Protein AF-A0A356W410-F1 (afdb_monomer)

Organism: NCBI:txid1280948

Nearest PDB structures (foldseek):
  3tsm-assembly1_B  TM=1.002E+00  e=5.687E-09  Brucella abortus 2308
  3t40-assembly1_A  TM=9.761E-01  e=1.058E-05  Mycobacterium tuberculosis
  6bma-assembly1_B  TM=9.633E-01  e=1.218E-05  Campylobacter jejuni subsp. jejuni NCTC 11168 = ATCC 700819
  3ud6-assembly1_A  TM=9.636E-01  e=8.138E-05  synthetic construct
  4ijb-assembly1_A  TM=9.408E-01  e=8.731E-05  synthetic construct

InterPro domains:
  IPR011060 Ribulose-phosphate bindin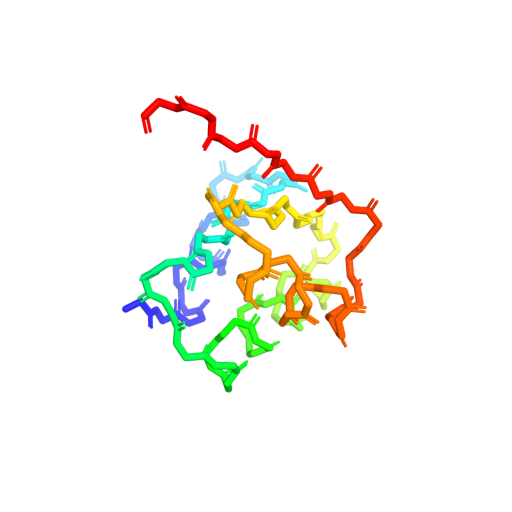g barrel [SSF51366] (1-69)
  IPR013785 Aldolase-type TIM barrel [G3DSA:3.20.20.70] (1-69)
  IPR013798 Indole-3-glycerol phosphate synthase domain [PF00218] (1-69)
  IPR045186 Indole-3-glycerol phosphate synthase [PTHR22854] (1-69)

Solvent-accessible surface area (backbone atoms only — not comparable to full-atom values): 4079 Å² total; per-residue (Å²): 141,59,59,66,58,52,54,50,40,44,75,74,65,47,59,59,48,81,46,54,43,90,81,45,56,72,68,55,49,48,50,44,48,49,53,29,47,77,72,73,26,46,46,40,36,32,22,75,49,69,72,37,41,61,57,50,71,74,45,100,52,97,40,75,42,81,49,90,123

Structure (mmCIF, N/CA/C/O backbone):
data_AF-A0A356W410-F1
#
_entry.id   AF-A0A356W410-F1
#
loop_
_atom_site.group_PDB
_atom_site.id
_atom_site.type_symbol
_atom_site.label_atom_id
_atom_site.label_alt_id
_atom_site.label_comp_id
_atom_site.label_asym_id
_atom_site.label_entity_id
_atom_site.label_seq_id
_atom_site.pdbx_PDB_ins_code
_atom_site.Cartn_x
_atom_site.Cartn_y
_atom_site.Cartn_z
_atom_site.occupancy
_atom_site.B_iso_or_equiv
_atom_site.auth_seq_id
_atom_site.auth_comp_id
_atom_site.auth_asym_id
_atom_site.auth_atom_id
_atom_site.pdbx_PDB_model_num
ATOM 1 N N . ILE A 1 1 ? 8.182 9.341 4.531 1.00 76.25 1 ILE A N 1
ATOM 2 C CA . ILE A 1 1 ? 6.843 8.728 4.415 1.00 76.25 1 ILE A CA 1
ATOM 3 C C . ILE A 1 1 ? 6.662 7.924 5.689 1.00 76.25 1 ILE A C 1
ATOM 5 O O . ILE A 1 1 ? 7.602 7.223 6.046 1.00 76.25 1 ILE A O 1
ATOM 9 N N . ASP A 1 2 ? 5.568 8.146 6.414 1.00 87.31 2 ASP A N 1
ATOM 10 C CA . ASP A 1 2 ? 5.371 7.672 7.795 1.00 87.31 2 ASP A CA 1
ATOM 11 C C . ASP A 1 2 ? 3.930 7.144 7.974 1.00 87.31 2 ASP A C 1
ATOM 13 O O . ASP A 1 2 ? 3.016 7.744 7.392 1.00 87.31 2 ASP A O 1
ATOM 17 N N . PRO A 1 3 ? 3.697 6.073 8.763 1.00 91.69 3 PRO A N 1
ATOM 18 C CA . PRO A 1 3 ? 2.359 5.566 9.099 1.00 91.69 3 PRO A CA 1
ATOM 19 C C . PRO A 1 3 ? 1.373 6.628 9.595 1.00 91.69 3 PRO A C 1
ATOM 21 O O . PRO A 1 3 ? 0.171 6.527 9.345 1.00 91.69 3 PRO A O 1
ATOM 24 N N . TYR A 1 4 ? 1.863 7.695 10.228 1.00 95.31 4 TYR A N 1
ATOM 25 C CA . TYR A 1 4 ? 1.052 8.839 10.630 1.00 95.31 4 TYR A CA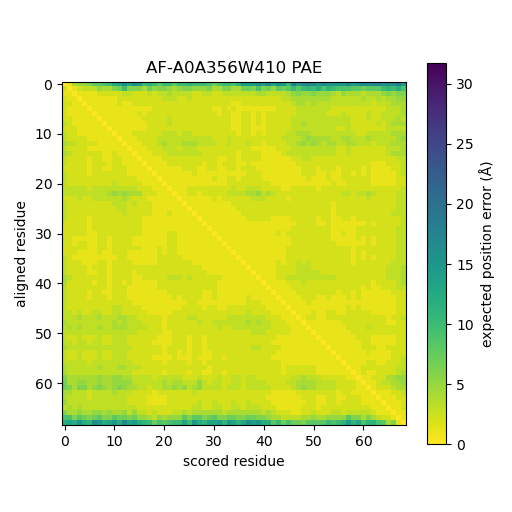 1
ATOM 26 C C . TYR A 1 4 ? 0.249 9.433 9.464 1.00 95.31 4 TYR A C 1
ATOM 28 O O . TYR A 1 4 ? -0.910 9.801 9.643 1.00 95.31 4 TYR A O 1
ATOM 36 N N . GLN A 1 5 ? 0.813 9.470 8.252 1.00 95.06 5 GLN A N 1
ATOM 37 C CA . GLN A 1 5 ? 0.117 9.983 7.065 1.00 95.06 5 GLN A CA 1
ATOM 38 C C . GLN A 1 5 ? -1.064 9.091 6.651 1.00 95.06 5 GLN A C 1
ATOM 40 O O . GLN A 1 5 ? -2.051 9.588 6.105 1.00 95.06 5 GLN A O 1
ATOM 45 N N . VAL A 1 6 ? -0.993 7.784 6.924 1.00 96.88 6 VAL A N 1
ATOM 46 C CA . VAL A 1 6 ? -2.096 6.841 6.679 1.00 96.88 6 VAL A CA 1
ATOM 47 C C . VAL A 1 6 ? -3.238 7.118 7.654 1.00 96.88 6 VAL A C 1
ATOM 49 O O . VAL A 1 6 ? -4.388 7.257 7.239 1.00 96.88 6 VAL A O 1
ATOM 52 N N . ILE A 1 7 ? -2.910 7.287 8.939 1.00 96.94 7 ILE A N 1
ATOM 53 C CA . ILE A 1 7 ? -3.880 7.638 9.985 1.00 96.94 7 ILE A CA 1
ATOM 54 C C . ILE A 1 7 ? -4.541 8.980 9.662 1.00 96.94 7 ILE A C 1
ATOM 56 O O . ILE A 1 7 ? -5.765 9.095 9.696 1.00 96.94 7 ILE A O 1
ATOM 60 N N . GLU A 1 8 ? -3.743 9.986 9.306 1.00 97.44 8 GLU A N 1
ATOM 61 C CA . GLU A 1 8 ? -4.226 11.304 8.905 1.00 97.44 8 GLU A CA 1
ATOM 62 C C . GLU A 1 8 ? -5.179 11.202 7.704 1.00 97.44 8 GLU A C 1
ATOM 64 O O . GLU A 1 8 ? -6.289 11.733 7.749 1.00 97.44 8 GLU A O 1
ATOM 69 N N . SER A 1 9 ? -4.804 10.441 6.671 1.00 97.19 9 SER A N 1
ATOM 70 C CA . SER A 1 9 ? -5.656 10.203 5.499 1.00 97.19 9 SER A CA 1
ATOM 71 C C . SER A 1 9 ? -6.987 9.559 5.887 1.00 97.19 9 SER A C 1
ATOM 73 O O . SER A 1 9 ? -8.039 9.993 5.410 1.00 97.19 9 SER A O 1
ATOM 75 N N . ARG A 1 10 ? -6.975 8.575 6.798 1.00 97.38 10 ARG A N 1
ATOM 76 C CA . ARG A 1 10 ? -8.206 7.950 7.297 1.00 97.38 10 ARG A CA 1
ATOM 77 C C . ARG A 1 10 ? -9.097 8.947 8.027 1.00 97.38 10 ARG A C 1
ATOM 79 O O . ARG A 1 10 ? -10.304 8.959 7.798 1.00 97.38 10 ARG A O 1
ATOM 86 N N . VAL A 1 11 ? -8.519 9.794 8.880 1.00 97.50 11 VAL A N 1
ATOM 87 C CA . VAL A 1 11 ? -9.254 10.846 9.604 1.00 97.50 11 VAL A CA 1
ATOM 88 C C . VAL A 1 11 ? -9.908 11.832 8.635 1.00 97.50 11 VAL A C 1
ATOM 90 O O . VAL A 1 11 ? -11.035 12.265 8.874 1.00 97.50 11 VAL A O 1
ATOM 93 N N . TYR A 1 12 ? -9.254 12.135 7.513 1.00 97.81 12 TYR A N 1
ATOM 94 C CA . TYR A 1 12 ? -9.827 12.953 6.442 1.00 97.81 12 TYR A CA 1
ATOM 95 C C . TYR A 1 12 ? -10.830 12.213 5.540 1.00 97.81 12 TYR A C 1
ATOM 97 O O . TYR A 1 12 ? -11.366 12.814 4.609 1.00 97.81 12 TYR A O 1
ATOM 105 N N . GLY A 1 13 ? -11.136 10.945 5.826 1.00 97.44 13 GLY A N 1
ATOM 106 C CA . GLY A 1 13 ? -12.161 10.173 5.126 1.00 97.44 13 GLY A CA 1
ATOM 107 C C . GLY A 1 13 ? -11.661 9.429 3.893 1.00 97.44 13 GLY A C 1
ATOM 108 O O . GLY A 1 13 ? -12.470 9.061 3.048 1.00 97.44 13 GLY A O 1
ATOM 109 N N . ALA A 1 14 ? -10.352 9.202 3.761 1.00 97.94 14 ALA A N 1
ATOM 110 C CA . ALA A 1 14 ? -9.855 8.290 2.742 1.00 97.94 14 ALA A CA 1
ATOM 111 C C . ALA A 1 14 ? -10.296 6.851 3.059 1.00 97.94 14 ALA A C 1
ATOM 113 O O . ALA A 1 14 ? -10.224 6.406 4.209 1.00 97.94 14 ALA A O 1
ATOM 114 N N . ASP A 1 15 ? -10.696 6.120 2.022 1.00 97.56 15 ASP A N 1
ATOM 115 C CA . ASP A 1 15 ? -10.974 4.678 2.081 1.00 97.56 15 ASP A CA 1
ATOM 116 C C . ASP A 1 15 ? -9.875 3.854 1.387 1.00 97.56 15 ASP A C 1
ATOM 118 O O . ASP A 1 15 ? -9.865 2.633 1.478 1.00 97.56 15 ASP A O 1
ATOM 122 N N . CYS A 1 16 ? -8.924 4.519 0.722 1.00 97.44 16 CYS A N 1
ATOM 123 C CA . CYS A 1 16 ? -7.787 3.898 0.049 1.00 97.44 16 CYS A CA 1
ATOM 124 C C . CYS A 1 16 ? -6.551 4.806 0.123 1.00 97.44 16 CYS A C 1
ATOM 126 O O . CYS A 1 16 ? -6.687 6.032 0.087 1.00 97.44 16 CYS A O 1
ATOM 128 N N . ILE A 1 17 ? -5.352 4.219 0.165 1.00 97.19 17 ILE A N 1
ATOM 129 C CA . ILE A 1 17 ? -4.078 4.935 -0.026 1.00 97.19 17 ILE A CA 1
ATOM 130 C C . ILE A 1 17 ? -3.326 4.452 -1.271 1.00 97.19 17 ILE A C 1
ATOM 132 O O . ILE A 1 17 ? -3.539 3.338 -1.747 1.00 97.19 17 ILE A O 1
ATOM 136 N N . LEU A 1 18 ? -2.418 5.291 -1.773 1.00 97.56 18 LEU A N 1
ATOM 137 C CA . LEU A 1 18 ? -1.455 4.948 -2.820 1.00 97.56 18 LEU A CA 1
ATOM 138 C C . LEU A 1 18 ? -0.081 4.694 -2.187 1.00 97.56 18 LEU A C 1
ATOM 140 O O . LEU A 1 18 ? 0.444 5.555 -1.481 1.00 97.56 18 LEU A O 1
ATOM 144 N N . VAL A 1 19 ? 0.512 3.538 -2.470 1.00 97.38 19 VAL A N 1
ATOM 145 C CA . VAL A 1 19 ? 1.860 3.159 -2.031 1.00 97.38 19 VAL A CA 1
ATOM 146 C C . VAL A 1 19 ? 2.727 3.002 -3.273 1.00 97.38 19 VAL A C 1
ATOM 148 O O . VAL A 1 19 ? 2.519 2.099 -4.076 1.00 97.38 19 VAL A O 1
ATOM 151 N N . ILE A 1 20 ? 3.694 3.901 -3.447 1.00 97.50 20 ILE A N 1
ATOM 152 C CA . ILE A 1 20 ? 4.538 3.953 -4.646 1.00 97.50 20 ILE A CA 1
ATOM 153 C C . ILE A 1 20 ? 5.832 3.179 -4.381 1.00 97.50 20 ILE A C 1
ATOM 155 O O . ILE A 1 20 ? 6.705 3.654 -3.649 1.00 97.50 20 ILE A O 1
ATOM 159 N N . MET A 1 21 ? 5.979 1.999 -4.991 1.00 97.38 21 MET A N 1
ATOM 160 C CA . MET A 1 21 ? 7.097 1.078 -4.730 1.00 97.38 21 MET A CA 1
ATOM 161 C C . MET A 1 21 ? 8.464 1.640 -5.137 1.00 97.38 21 MET A C 1
ATOM 163 O O . MET A 1 21 ? 9.479 1.293 -4.528 1.00 97.38 21 MET A O 1
ATOM 167 N N . ALA A 1 22 ? 8.489 2.545 -6.119 1.00 96.69 22 ALA A N 1
ATOM 168 C CA . ALA A 1 22 ? 9.693 3.256 -6.548 1.00 96.69 22 ALA A CA 1
ATOM 169 C C . ALA A 1 22 ? 10.266 4.193 -5.464 1.00 96.69 22 ALA A C 1
ATOM 171 O O . ALA A 1 22 ? 11.448 4.534 -5.494 1.00 96.69 22 ALA A O 1
ATOM 172 N N . CYS A 1 23 ? 9.443 4.627 -4.501 1.00 95.50 23 CYS A N 1
ATOM 173 C CA . CYS A 1 23 ? 9.822 5.608 -3.479 1.00 95.50 23 CYS A CA 1
ATOM 174 C C . CYS A 1 23 ? 10.043 5.005 -2.085 1.00 95.50 23 CYS A C 1
ATOM 176 O O . CYS A 1 23 ? 10.366 5.747 -1.155 1.00 95.50 23 CYS A O 1
ATOM 178 N N . LEU A 1 24 ? 9.836 3.698 -1.916 1.00 96.75 24 LEU A N 1
ATOM 179 C CA . LEU A 1 24 ? 9.776 3.045 -0.610 1.00 96.75 24 LEU A CA 1
ATOM 180 C C . LEU A 1 24 ? 10.667 1.808 -0.563 1.00 96.75 24 LEU A C 1
ATOM 182 O O . LEU A 1 24 ? 10.774 1.068 -1.543 1.00 96.75 24 LEU A O 1
ATOM 186 N N . SER A 1 25 ? 11.268 1.551 0.598 1.00 97.06 25 SER A N 1
ATOM 187 C CA . SER A 1 25 ? 11.829 0.231 0.896 1.00 97.06 25 SER A CA 1
ATOM 188 C C . SER A 1 25 ? 10.715 -0.797 1.135 1.00 97.06 25 SER A C 1
ATOM 190 O O . SER A 1 25 ? 9.558 -0.434 1.354 1.00 97.06 25 SER A O 1
ATOM 192 N N . ASP A 1 26 ? 11.062 -2.086 1.119 1.00 96.94 26 ASP A N 1
ATOM 193 C CA . ASP A 1 26 ? 10.106 -3.170 1.401 1.00 96.94 26 ASP A CA 1
ATOM 194 C C . ASP A 1 26 ? 9.503 -3.045 2.803 1.00 96.94 26 ASP A C 1
ATOM 196 O O . ASP A 1 26 ? 8.292 -3.185 2.967 1.00 96.94 26 ASP A O 1
ATOM 200 N N . ASP A 1 27 ? 10.330 -2.698 3.792 1.00 97.00 27 ASP A N 1
ATOM 201 C CA . ASP A 1 27 ? 9.886 -2.503 5.173 1.00 97.00 27 ASP A CA 1
ATOM 202 C C . ASP A 1 27 ? 8.886 -1.347 5.278 1.00 97.00 27 ASP A C 1
ATOM 204 O O . AS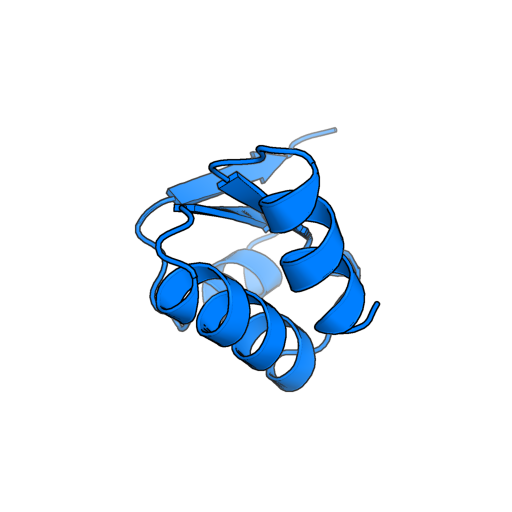P A 1 27 ? 7.830 -1.499 5.887 1.00 97.00 27 ASP A O 1
ATOM 208 N N . GLN A 1 28 ? 9.170 -0.214 4.624 1.00 97.25 28 GLN A N 1
ATOM 209 C CA . GLN A 1 28 ? 8.264 0.935 4.630 1.00 97.25 28 GLN A CA 1
ATOM 210 C C . GLN A 1 28 ? 6.950 0.619 3.914 1.00 97.25 28 GLN A C 1
ATOM 212 O O . GLN A 1 28 ? 5.877 0.947 4.413 1.00 97.25 28 GLN A O 1
ATOM 217 N N . ALA A 1 29 ? 7.010 -0.024 2.745 1.00 97.50 29 ALA A N 1
ATOM 218 C CA . ALA A 1 29 ? 5.811 -0.402 2.005 1.00 97.50 29 ALA A CA 1
ATOM 219 C C . ALA A 1 29 ? 4.950 -1.392 2.808 1.00 97.50 29 ALA A C 1
ATOM 221 O O . ALA A 1 29 ? 3.727 -1.247 2.851 1.00 97.50 29 ALA A O 1
ATOM 222 N N . SER A 1 30 ? 5.581 -2.344 3.500 1.00 97.25 30 SER A N 1
ATOM 223 C CA . SER A 1 30 ? 4.918 -3.292 4.398 1.00 97.25 30 SER A CA 1
ATOM 224 C C . SER A 1 30 ? 4.254 -2.603 5.591 1.00 97.25 30 SER A C 1
ATOM 226 O O . SER A 1 30 ? 3.085 -2.865 5.881 1.00 97.25 30 SER A O 1
ATOM 228 N N . GLU A 1 31 ? 4.954 -1.677 6.245 1.00 97.31 31 GLU A N 1
ATOM 229 C CA . GLU A 1 31 ? 4.445 -0.935 7.402 1.00 97.31 31 GLU A CA 1
ATOM 230 C C . GLU A 1 31 ? 3.236 -0.062 7.035 1.00 97.31 31 GLU A C 1
ATOM 232 O O . GLU A 1 31 ? 2.205 -0.095 7.713 1.00 97.31 31 GLU A O 1
ATOM 237 N N . LEU A 1 32 ? 3.319 0.670 5.920 1.00 97.69 32 LEU A N 1
ATOM 238 C CA . LEU A 1 32 ? 2.225 1.513 5.431 1.00 97.69 32 LEU A CA 1
ATOM 239 C C . LEU A 1 32 ? 1.020 0.677 4.993 1.00 97.69 32 LEU A C 1
ATOM 241 O O . LEU A 1 32 ? -0.113 1.013 5.334 1.00 97.69 32 LEU A O 1
ATOM 245 N N . THR A 1 33 ? 1.264 -0.425 4.276 1.00 97.69 33 THR A N 1
ATOM 246 C CA . THR A 1 33 ? 0.206 -1.350 3.844 1.00 97.69 33 THR A CA 1
ATOM 247 C C . THR A 1 33 ? -0.503 -1.949 5.054 1.00 97.69 33 THR A C 1
ATOM 249 O O . THR A 1 33 ? -1.727 -1.921 5.121 1.00 97.69 33 THR A O 1
ATOM 252 N N . SER A 1 34 ? 0.251 -2.431 6.045 1.00 97.12 34 SER A N 1
ATOM 253 C CA . SER A 1 34 ? -0.317 -3.024 7.261 1.00 97.12 34 SER A CA 1
ATOM 254 C C . SER A 1 34 ? -1.144 -2.004 8.041 1.00 97.12 34 SER A C 1
ATOM 256 O O . SER A 1 34 ? -2.283 -2.288 8.398 1.00 97.12 34 SER A O 1
ATOM 258 N N . THR A 1 35 ? -0.623 -0.784 8.207 1.00 97.44 35 THR A N 1
ATOM 259 C CA . THR A 1 35 ? -1.337 0.311 8.883 1.00 97.44 35 THR A CA 1
ATOM 260 C C . THR A 1 35 ? -2.664 0.631 8.188 1.00 97.44 35 THR A C 1
ATOM 262 O O . THR A 1 35 ? -3.690 0.801 8.843 1.00 97.44 35 THR A O 1
ATOM 265 N N . ALA A 1 36 ? -2.674 0.698 6.854 1.00 97.69 36 ALA A N 1
ATOM 266 C CA . ALA A 1 36 ? -3.888 0.971 6.087 1.00 97.69 36 ALA A CA 1
ATOM 267 C C . ALA A 1 36 ? -4.923 -0.153 6.227 1.00 97.69 36 ALA A C 1
ATOM 269 O O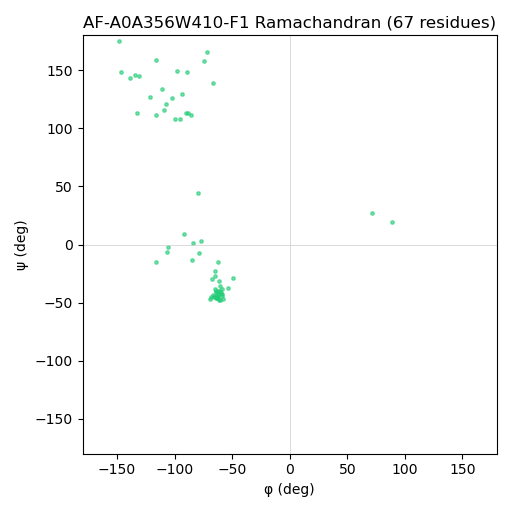 . ALA A 1 36 ? -6.098 0.121 6.477 1.00 97.69 36 ALA A O 1
ATOM 270 N N . LEU A 1 37 ? -4.484 -1.411 6.141 1.00 96.94 37 LEU A N 1
ATOM 271 C CA . LEU A 1 37 ? -5.355 -2.575 6.301 1.00 96.94 37 LEU A CA 1
ATOM 272 C C . LEU A 1 37 ? -5.945 -2.668 7.716 1.00 96.94 37 LEU A C 1
ATOM 274 O O . LEU A 1 37 ? -7.130 -2.964 7.863 1.00 96.94 37 LEU A O 1
ATOM 278 N N . GLU A 1 38 ? -5.165 -2.363 8.757 1.00 97.12 38 GLU A N 1
ATOM 279 C CA . GLU A 1 38 ? -5.649 -2.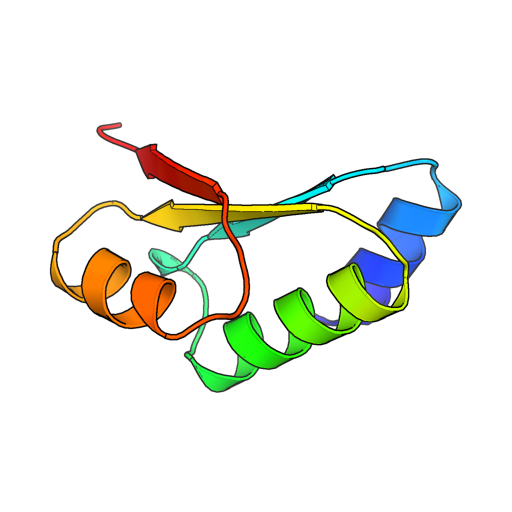289 10.145 1.00 97.12 38 GLU A CA 1
ATOM 280 C C . GLU A 1 38 ? -6.727 -1.211 10.334 1.00 97.12 38 GLU A C 1
ATOM 282 O O . GLU A 1 38 ? -7.652 -1.380 11.131 1.00 97.12 38 GLU A O 1
ATOM 287 N N . LEU A 1 39 ? -6.650 -0.124 9.562 1.00 97.06 39 LEU A N 1
ATOM 288 C CA . LEU A 1 39 ? -7.653 0.943 9.522 1.00 97.06 39 LEU A CA 1
ATOM 289 C C . LEU A 1 39 ? -8.840 0.637 8.589 1.00 97.06 39 LEU A C 1
ATOM 291 O O . LEU A 1 39 ? -9.750 1.465 8.467 1.00 97.06 39 LEU A O 1
ATOM 295 N N . GLY A 1 40 ? -8.852 -0.541 7.954 1.00 97.00 40 GLY A N 1
ATOM 296 C CA . GLY A 1 40 ? -9.893 -0.981 7.027 1.00 97.00 40 GLY A CA 1
ATOM 297 C C . GLY A 1 40 ? -9.884 -0.239 5.691 1.00 97.00 40 GLY A C 1
ATOM 298 O O . GLY A 1 40 ? -10.941 -0.090 5.082 1.00 97.00 40 GLY A O 1
ATOM 299 N N . MET A 1 41 ? -8.724 0.268 5.271 1.00 97.94 41 MET A N 1
ATOM 300 C CA . MET A 1 41 ? -8.535 0.948 3.992 1.00 97.94 41 MET A CA 1
ATOM 301 C C . MET A 1 41 ? -7.962 0.001 2.938 1.00 97.94 41 MET A C 1
ATOM 303 O O . MET A 1 41 ? -7.148 -0.869 3.247 1.00 97.94 41 MET A O 1
ATOM 307 N N . ASP A 1 42 ? -8.317 0.243 1.680 1.00 98.06 42 ASP A N 1
ATOM 308 C CA . ASP A 1 42 ? -7.663 -0.376 0.532 1.00 98.06 42 ASP A CA 1
ATOM 309 C C . ASP A 1 42 ? -6.271 0.240 0.282 1.00 98.06 42 ASP A C 1
ATOM 311 O O . ASP A 1 42 ? -5.961 1.367 0.686 1.00 98.06 42 ASP A O 1
ATOM 315 N N . VAL A 1 43 ? -5.403 -0.498 -0.410 1.00 98.12 43 VAL A N 1
ATOM 316 C CA . VAL A 1 43 ? -4.034 -0.058 -0.718 1.00 98.12 43 VAL A CA 1
ATOM 317 C C . VAL A 1 43 ? -3.742 -0.302 -2.188 1.00 98.12 43 VAL A C 1
ATOM 319 O O . VAL A 1 43 ? -3.635 -1.447 -2.601 1.00 98.12 43 VAL A O 1
ATOM 322 N N . LEU A 1 44 ? -3.561 0.742 -2.989 1.00 98.38 44 LEU A N 1
ATOM 323 C CA . LEU A 1 44 ? -3.098 0.601 -4.368 1.00 98.38 44 LEU A CA 1
ATOM 324 C C . LEU A 1 44 ? -1.566 0.613 -4.396 1.00 98.38 44 LEU A C 1
ATOM 326 O O . LEU A 1 44 ? -0.953 1.638 -4.095 1.00 98.38 44 LEU A O 1
ATOM 330 N N . LEU A 1 45 ? -0.952 -0.515 -4.757 1.00 98.31 45 LEU A N 1
ATOM 331 C CA . LEU A 1 45 ? 0.499 -0.627 -4.924 1.00 98.31 45 LEU A CA 1
ATOM 332 C C . LEU A 1 45 ? 0.885 -0.186 -6.339 1.00 98.31 45 LEU A C 1
ATOM 334 O O . LEU A 1 45 ? 0.546 -0.863 -7.307 1.00 98.31 45 LEU A O 1
ATOM 338 N N . GLU A 1 46 ? 1.578 0.940 -6.474 1.00 98.44 46 GLU A N 1
ATOM 339 C CA . GLU A 1 46 ? 2.025 1.466 -7.766 1.00 98.44 46 GLU A CA 1
ATOM 340 C C . GLU A 1 46 ? 3.450 1.015 -8.101 1.00 98.44 46 GLU A C 1
ATOM 342 O O . GLU A 1 46 ? 4.370 1.168 -7.292 1.00 98.44 46 GLU A O 1
ATOM 347 N N . THR A 1 47 ? 3.624 0.484 -9.312 1.00 98.12 47 THR A N 1
ATOM 348 C CA . THR A 1 47 ? 4.882 -0.089 -9.817 1.00 98.12 47 THR A CA 1
ATOM 349 C C . THR A 1 47 ? 5.173 0.393 -11.237 1.00 98.12 47 THR A C 1
ATOM 351 O O . THR A 1 47 ? 4.245 0.511 -12.040 1.00 98.12 47 THR A O 1
ATOM 354 N N . HIS A 1 48 ? 6.449 0.586 -11.569 1.00 97.50 48 HIS A N 1
ATOM 355 C CA . HIS A 1 48 ? 6.912 1.086 -12.872 1.00 97.50 48 HIS A CA 1
ATOM 356 C C . HIS A 1 48 ? 7.767 0.074 -13.650 1.00 97.50 48 HIS A C 1
ATOM 358 O O . HIS A 1 48 ? 8.014 0.251 -14.842 1.00 97.50 48 HIS A O 1
ATOM 364 N N . ASN A 1 49 ? 8.255 -0.978 -12.994 1.00 96.81 49 ASN A N 1
ATOM 365 C CA . ASN A 1 49 ? 9.098 -2.012 -13.595 1.00 96.81 49 ASN A CA 1
ATOM 366 C C . ASN A 1 49 ? 8.854 -3.380 -12.934 1.00 96.81 49 ASN A C 1
ATOM 368 O O . ASN A 1 49 ? 8.088 -3.500 -11.977 1.00 96.81 49 ASN A O 1
ATOM 372 N N . GLU A 1 50 ? 9.498 -4.412 -13.478 1.00 97.06 50 GLU A N 1
ATOM 373 C CA . GLU A 1 50 ? 9.351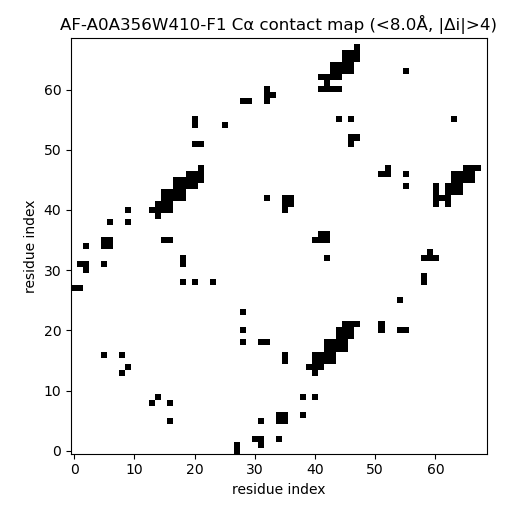 -5.800 -13.032 1.00 97.06 50 GLU A CA 1
ATOM 374 C C . GLU A 1 50 ? 9.856 -6.015 -11.597 1.00 97.06 50 GLU A C 1
ATOM 376 O O . GLU A 1 50 ? 9.160 -6.647 -10.807 1.00 97.06 50 GLU A O 1
ATOM 381 N N . ASP A 1 51 ? 10.981 -5.405 -11.210 1.00 97.19 51 ASP A N 1
ATOM 382 C CA . ASP A 1 51 ? 11.530 -5.527 -9.851 1.00 97.19 51 ASP A CA 1
ATOM 383 C C . ASP A 1 51 ? 10.567 -4.952 -8.794 1.00 97.19 51 ASP A C 1
ATOM 385 O O . ASP A 1 51 ? 10.339 -5.543 -7.736 1.00 97.19 51 ASP A O 1
ATOM 389 N N . GLU A 1 52 ? 9.960 -3.795 -9.072 1.00 97.56 52 GLU A N 1
ATOM 390 C CA . GLU A 1 52 ? 8.935 -3.191 -8.215 1.00 97.56 52 GLU A CA 1
ATOM 391 C C . GLU A 1 52 ? 7.673 -4.051 -8.134 1.00 97.56 52 GLU A C 1
ATOM 393 O O . GLU A 1 52 ? 7.088 -4.170 -7.056 1.00 97.56 52 GLU A O 1
ATOM 398 N N . LEU A 1 53 ? 7.274 -4.674 -9.246 1.00 97.50 53 LEU A N 1
ATOM 399 C CA . LEU A 1 53 ? 6.147 -5.600 -9.292 1.00 97.50 53 LEU A CA 1
ATOM 400 C C . LEU A 1 53 ? 6.406 -6.843 -8.439 1.00 97.50 53 LEU A C 1
ATOM 402 O O . LEU A 1 53 ? 5.552 -7.218 -7.637 1.00 97.50 53 LEU A O 1
ATOM 406 N N . GLU A 1 54 ? 7.585 -7.454 -8.546 1.00 97.75 54 GLU A N 1
ATOM 407 C CA . GLU A 1 54 ? 7.957 -8.602 -7.715 1.00 97.75 54 GLU A CA 1
ATOM 408 C C . GLU A 1 54 ? 7.927 -8.272 -6.219 1.00 97.75 54 GLU A C 1
ATOM 410 O O . GLU A 1 54 ? 7.508 -9.100 -5.404 1.00 97.75 54 GLU A O 1
ATOM 415 N N . ARG A 1 55 ? 8.352 -7.061 -5.848 1.00 97.62 55 ARG A N 1
ATOM 416 C CA . ARG A 1 55 ? 8.288 -6.566 -4.467 1.00 97.62 55 ARG A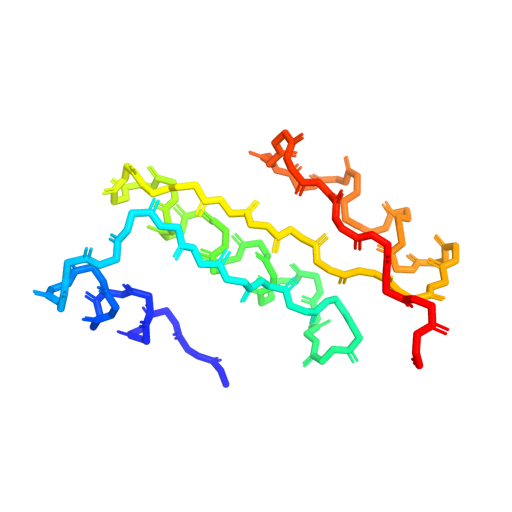 CA 1
ATOM 417 C C . ARG A 1 55 ? 6.841 -6.329 -4.029 1.00 97.62 55 ARG A C 1
ATOM 419 O O . ARG A 1 55 ? 6.460 -6.774 -2.948 1.00 97.62 55 ARG A O 1
ATOM 426 N N . ALA A 1 56 ? 6.023 -5.698 -4.873 1.00 97.50 56 ALA A N 1
ATOM 427 C CA . ALA A 1 56 ? 4.608 -5.435 -4.601 1.00 97.50 56 ALA A CA 1
ATOM 428 C C . ALA A 1 56 ? 3.802 -6.725 -4.395 1.00 97.50 56 ALA A C 1
ATOM 430 O O . ALA A 1 56 ? 2.986 -6.800 -3.482 1.00 97.50 56 ALA A O 1
ATOM 431 N N . LEU A 1 57 ? 4.074 -7.769 -5.185 1.00 97.25 57 LEU A N 1
ATOM 432 C CA . LEU A 1 57 ? 3.394 -9.069 -5.100 1.00 97.25 57 LEU A CA 1
ATOM 433 C C . LEU A 1 57 ? 3.584 -9.789 -3.754 1.00 97.25 57 LEU A C 1
ATOM 435 O O . LEU A 1 57 ? 2.858 -10.738 -3.459 1.00 97.25 57 LEU A O 1
ATOM 439 N N . ARG A 1 58 ? 4.554 -9.366 -2.935 1.00 97.12 58 ARG A N 1
ATOM 440 C CA . ARG A 1 58 ? 4.782 -9.910 -1.586 1.00 97.12 58 ARG A CA 1
ATOM 441 C C . ARG A 1 58 ? 3.915 -9.240 -0.521 1.00 97.12 58 ARG A C 1
ATOM 443 O O . ARG A 1 58 ? 3.851 -9.746 0.598 1.00 97.12 58 ARG A O 1
ATOM 450 N N . LEU A 1 59 ? 3.286 -8.111 -0.839 1.00 97.25 59 LEU A N 1
ATOM 451 C CA . LEU A 1 59 ? 2.466 -7.345 0.092 1.00 97.25 59 LEU A CA 1
ATOM 452 C C . LEU A 1 59 ? 1.006 -7.820 0.059 1.00 97.25 59 LEU A C 1
ATOM 454 O O . LEU A 1 59 ? 0.510 -8.238 -0.987 1.00 97.25 59 LEU A O 1
ATOM 458 N N . PRO A 1 60 ? 0.280 -7.737 1.187 1.00 95.12 60 PRO A N 1
ATOM 459 C CA . PRO A 1 60 ? -1.084 -8.248 1.309 1.00 95.12 60 PRO A CA 1
ATOM 460 C C . PRO A 1 60 ? -2.138 -7.297 0.711 1.00 95.12 60 PRO A C 1
ATOM 462 O O . PRO A 1 60 ? -3.181 -7.074 1.320 1.00 95.12 60 PRO A O 1
ATOM 465 N N . SER A 1 61 ? -1.887 -6.732 -0.474 1.00 94.12 61 SER A N 1
ATOM 466 C CA . SER A 1 61 ? -2.880 -5.944 -1.209 1.00 94.12 61 SER A CA 1
ATOM 467 C C . SER A 1 61 ? -3.343 -6.665 -2.481 1.00 94.12 61 SER A C 1
ATOM 469 O O . SER A 1 61 ? -2.507 -7.127 -3.259 1.00 94.12 61 SER A O 1
ATOM 471 N N . PRO A 1 62 ? -4.660 -6.724 -2.751 1.00 93.56 62 PRO A N 1
ATOM 472 C CA . PRO A 1 62 ? -5.180 -7.236 -4.014 1.00 93.56 62 PRO A CA 1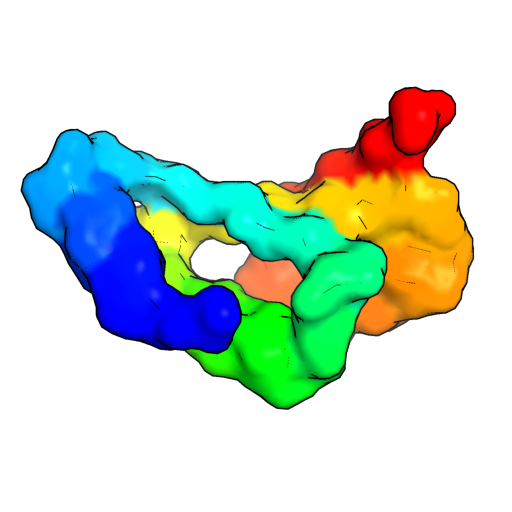
ATOM 473 C C . PRO A 1 62 ? -5.084 -6.224 -5.172 1.00 93.56 62 PRO A C 1
ATOM 475 O O . PRO A 1 62 ? -5.410 -6.582 -6.304 1.00 93.56 62 PRO A O 1
ATOM 478 N N . LEU A 1 63 ? -4.689 -4.969 -4.918 1.00 97.44 63 LEU A N 1
ATOM 479 C CA . LEU A 1 63 ? -4.680 -3.894 -5.912 1.00 97.44 63 LEU A CA 1
ATOM 480 C C . LEU A 1 63 ? -3.248 -3.515 -6.303 1.00 97.44 63 LEU A C 1
ATOM 482 O O . LEU A 1 63 ? -2.490 -2.970 -5.501 1.00 97.44 63 LEU A O 1
ATOM 486 N N . ILE A 1 64 ? -2.909 -3.744 -7.573 1.00 97.62 64 ILE A N 1
ATOM 487 C CA . ILE A 1 64 ? -1.633 -3.340 -8.175 1.00 97.62 6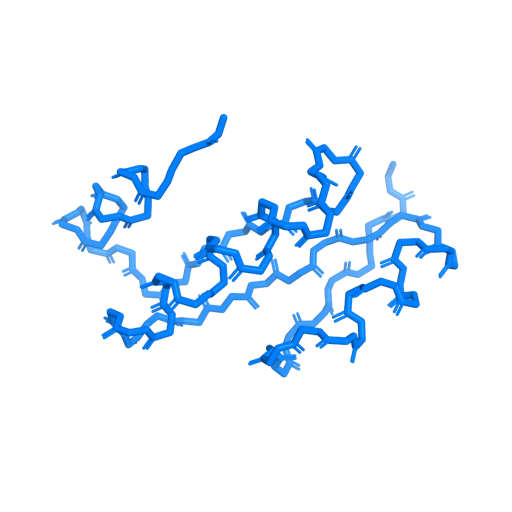4 ILE A CA 1
ATOM 488 C C . ILE A 1 64 ? -1.917 -2.425 -9.370 1.00 97.62 64 ILE A C 1
ATOM 490 O O . ILE A 1 64 ? -2.687 -2.775 -10.266 1.00 97.62 64 ILE A O 1
ATOM 494 N N . GLY A 1 65 ? -1.289 -1.252 -9.378 1.00 97.81 65 GLY A N 1
ATOM 495 C CA . GLY A 1 65 ? -1.329 -0.275 -10.458 1.00 97.81 65 GLY A CA 1
ATOM 496 C C . GLY A 1 65 ? -0.003 -0.242 -11.210 1.00 97.81 65 GLY A C 1
ATOM 497 O O . GLY A 1 65 ? 1.038 0.059 -10.633 1.00 97.81 65 GLY A O 1
ATOM 498 N N . ILE A 1 66 ? -0.035 -0.519 -12.513 1.00 97.12 66 ILE A N 1
ATOM 499 C CA . ILE A 1 66 ? 1.140 -0.372 -13.380 1.00 97.12 66 ILE A CA 1
ATOM 500 C C . ILE A 1 66 ? 1.137 1.047 -13.947 1.00 97.12 66 ILE A C 1
ATOM 502 O O . ILE A 1 66 ? 0.253 1.402 -14.733 1.00 97.12 66 ILE A O 1
ATOM 506 N N . ASN A 1 67 ? 2.119 1.854 -13.553 1.00 95.94 67 ASN A N 1
ATOM 507 C CA . ASN A 1 67 ? 2.272 3.223 -14.023 1.00 95.94 67 ASN A CA 1
ATOM 508 C C . ASN A 1 67 ? 3.344 3.286 -15.126 1.00 95.94 67 ASN A C 1
ATOM 510 O O . ASN A 1 67 ? 4.531 3.132 -14.869 1.00 95.94 67 ASN A O 1
ATOM 514 N N . ASN A 1 68 ? 2.901 3.498 -16.372 1.00 90.12 68 ASN A N 1
ATOM 515 C CA . ASN A 1 68 ? 3.757 3.562 -17.570 1.00 90.12 68 ASN A CA 1
ATOM 516 C C . ASN A 1 68 ? 4.227 4.991 -17.917 1.00 90.12 68 ASN A C 1
ATOM 518 O O . ASN A 1 68 ? 4.708 5.215 -19.032 1.00 90.12 68 ASN A O 1
ATOM 522 N N . ARG A 1 69 ? 3.982 5.971 -17.038 1.00 86.19 69 ARG A N 1
ATOM 523 C CA . ARG A 1 69 ? 4.362 7.375 -17.250 1.00 86.19 69 ARG A CA 1
ATOM 524 C C . ARG A 1 69 ? 5.796 7.652 -16.810 1.00 86.19 69 ARG A C 1
ATOM 526 O O . ARG A 1 69 ? 6.222 7.088 -15.785 1.00 86.19 69 ARG A O 1
#

pLDDT: mean 96.37, std 3.28, range [76.25, 98.44]

Foldseek 3Di:
DDLVVLVVCVVVPAQEDEDELVVDDLVRSQVNLVSSVVSNHAYEYEDADDVSVVSVVVHPHPHYHHDPD

Mean predicted aligned error: 2.34 Å

Sequence (69 aa):
IDPYQVIESRVYGADCILVIMACLSDDQASELTSTALELGMDVLLETHNEDELERALRLPSPLIGINNR

Radius of gyration: 11.29 Å; Cα contacts (8 Å, |Δi|>4): 101; chains: 1; bounding box: 24×23×28 Å

Secondary structure (DSSP, 8-state):
--HHHHHHHHHTT-SEEEEEGGGS-HHHHHHHHHHHHHTT-EEEEEESSHHHHHHHTTSS-SEEEE---